Protein AF-A0A257XS44-F1 (afdb_monomer_lite)

Secondary structure (DSSP, 8-state):
-------S--SSPP--HHHHHHTTTTS---S-HHHHHHHHTT-TT--HHHIIIIIHHHHHHHHHHHHHHHHHHHHHHHHHT-

pLDDT: mean 73.98, std 16.29, range [37.12, 95.19]

Radius of gyration: 18.06 Å; chains: 1; bounding box: 37×42×47 Å

Foldseek 3Di:
DDDPPPPDDDPDDDDDLVRQLCLPVPDDQPDDVVNVVVVCVVPVPDDPCCCNRPVSSVVVVVVVVVVVVVVVVVVVCVVVVD

Structure (mmCIF, N/CA/C/O backbone):
data_AF-A0A257XS44-F1
#
_entry.id   AF-A0A257XS44-F1
#
loop_
_atom_site.group_PDB
_atom_site.id
_atom_site.type_symbol
_atom_site.label_atom_id
_atom_site.label_alt_id
_atom_site.label_comp_id
_atom_site.label_asym_id
_atom_site.label_entity_id
_atom_site.label_seq_id
_atom_site.pdbx_PDB_ins_code
_atom_site.Cartn_x
_atom_site.Cartn_y
_atom_site.Cartn_z
_atom_site.occupancy
_atom_site.B_iso_or_equiv
_atom_site.auth_seq_id
_atom_site.auth_comp_id
_atom_site.auth_asym_id
_atom_site.auth_atom_id
_atom_site.pdbx_PDB_model_num
ATOM 1 N N . MET A 1 1 ? -5.792 19.313 22.641 1.00 40.59 1 MET A N 1
ATOM 2 C CA . MET A 1 1 ? -4.467 18.800 22.245 1.00 40.59 1 MET A CA 1
ATOM 3 C C . MET A 1 1 ? -4.301 19.118 20.776 1.00 40.59 1 MET A C 1
ATOM 5 O O . MET A 1 1 ? -4.900 18.452 19.944 1.00 40.59 1 MET A O 1
ATOM 9 N N . ASP A 1 2 ? -3.603 20.214 20.493 1.00 37.12 2 ASP A N 1
ATOM 10 C CA . ASP A 1 2 ? -3.372 20.736 19.149 1.00 37.12 2 ASP A CA 1
ATOM 11 C C . ASP A 1 2 ? -2.412 19.842 18.370 1.00 37.12 2 ASP A C 1
ATOM 13 O O . ASP A 1 2 ? -1.213 19.797 18.653 1.00 37.12 2 ASP A O 1
ATOM 17 N N . GLN A 1 3 ? -2.928 19.152 17.357 1.00 45.84 3 GLN A N 1
ATOM 18 C CA . GLN A 1 3 ? -2.079 18.551 16.344 1.00 45.84 3 GLN A CA 1
ATOM 19 C C . GLN A 1 3 ? -1.694 19.650 15.355 1.00 45.84 3 GLN A C 1
ATOM 21 O O . GLN A 1 3 ? -2.453 19.996 14.451 1.00 45.84 3 GLN A O 1
ATOM 26 N N . ARG A 1 4 ? -0.500 20.218 15.546 1.00 49.09 4 ARG A N 1
ATOM 27 C CA . ARG A 1 4 ? 0.180 20.992 14.505 1.00 49.09 4 ARG A CA 1
ATOM 28 C C . ARG A 1 4 ? 0.435 20.025 13.353 1.00 49.09 4 ARG A C 1
ATOM 30 O O . ARG A 1 4 ? 1.376 19.240 13.396 1.00 49.09 4 ARG A O 1
ATOM 37 N N . VAL A 1 5 ? -0.459 20.019 12.369 1.00 52.47 5 VAL A N 1
ATOM 38 C CA . VAL A 1 5 ? -0.205 19.361 11.091 1.00 52.47 5 VAL A CA 1
ATOM 39 C C . VAL A 1 5 ? 0.926 20.154 10.456 1.00 52.47 5 VAL A C 1
ATOM 41 O O . VAL A 1 5 ? 0.736 21.299 10.053 1.00 52.47 5 VAL A O 1
ATOM 44 N N . ASP A 1 6 ? 2.119 19.579 10.479 1.00 56.12 6 ASP A N 1
ATOM 45 C CA . ASP A 1 6 ? 3.308 20.139 9.859 1.00 56.12 6 ASP A CA 1
ATOM 46 C C . ASP A 1 6 ? 3.095 20.123 8.336 1.00 56.12 6 ASP A C 1
ATOM 48 O O . ASP A 1 6 ? 3.281 19.112 7.660 1.00 56.12 6 ASP A O 1
ATOM 52 N N . GLN A 1 7 ? 2.562 21.225 7.805 1.00 59.88 7 GLN A N 1
ATOM 53 C CA . GLN A 1 7 ? 2.184 21.415 6.398 1.00 59.88 7 GLN A CA 1
ATOM 54 C C . GLN A 1 7 ? 3.413 21.673 5.503 1.00 59.88 7 GLN A C 1
ATOM 56 O O . GLN A 1 7 ? 3.381 22.516 4.609 1.00 59.88 7 GLN A O 1
ATOM 61 N N . GLY A 1 8 ? 4.517 20.958 5.727 1.00 62.75 8 GLY A N 1
ATOM 62 C CA . GLY A 1 8 ? 5.747 21.153 4.967 1.00 62.75 8 GLY A CA 1
ATOM 63 C C . GLY A 1 8 ? 6.730 19.996 5.101 1.00 62.75 8 GLY A C 1
ATOM 64 O O . GLY A 1 8 ? 7.615 20.037 5.940 1.00 62.75 8 GLY A O 1
ATOM 65 N N . LEU A 1 9 ? 6.611 19.007 4.207 1.00 65.38 9 LEU A N 1
ATOM 66 C CA . LEU A 1 9 ? 7.624 17.976 3.907 1.00 65.38 9 LEU A CA 1
ATOM 67 C C . LEU A 1 9 ? 7.890 16.920 5.003 1.00 65.38 9 LEU A C 1
ATOM 69 O O . LEU A 1 9 ? 9.034 16.651 5.359 1.00 65.38 9 LEU A O 1
ATOM 73 N N . SER A 1 10 ? 6.849 16.215 5.455 1.00 76.81 10 SER A N 1
ATOM 74 C CA . SER A 1 10 ? 7.049 14.893 6.073 1.00 76.81 10 SER A CA 1
ATOM 75 C C . SER A 1 10 ? 7.315 13.837 4.983 1.00 76.81 10 SER A C 1
ATOM 77 O O . SER A 1 10 ? 6.529 13.751 4.035 1.00 76.81 10 SER A O 1
ATOM 79 N N . PRO A 1 11 ? 8.357 12.984 5.105 1.00 84.62 11 PRO A N 1
ATOM 80 C CA . PRO A 1 11 ? 8.570 11.854 4.192 1.00 84.62 11 PRO A CA 1
ATOM 81 C C . PRO A 1 11 ? 7.496 10.764 4.353 1.00 84.62 11 PRO A C 1
ATOM 83 O O . PRO A 1 11 ? 7.371 9.880 3.506 1.00 84.62 11 PRO A O 1
ATOM 86 N N . TYR A 1 12 ? 6.709 10.828 5.430 1.00 83.38 12 TYR A N 1
ATOM 87 C CA . TYR A 1 12 ? 5.606 9.919 5.704 1.00 83.38 12 TYR A CA 1
ATOM 88 C C . TYR A 1 12 ? 4.272 10.555 5.329 1.00 83.38 12 TYR A C 1
ATOM 90 O O . TYR A 1 12 ? 3.990 11.698 5.698 1.00 83.38 12 TYR A O 1
ATOM 98 N N . ARG A 1 13 ? 3.423 9.773 4.654 1.00 86.56 13 ARG A N 1
ATOM 99 C CA . ARG A 1 13 ? 2.012 10.110 4.449 1.00 86.56 13 ARG A CA 1
ATOM 100 C C . ARG A 1 13 ? 1.172 9.502 5.564 1.00 86.56 13 ARG A C 1
ATOM 102 O O . ARG A 1 13 ? 1.204 8.292 5.771 1.00 86.56 13 ARG A O 1
ATOM 109 N N . THR A 1 14 ? 0.417 10.348 6.254 1.00 87.50 14 THR A N 1
ATOM 110 C CA . THR A 1 14 ? -0.481 9.941 7.338 1.00 87.50 14 THR A CA 1
ATOM 111 C C . THR A 1 14 ? -1.908 9.847 6.817 1.00 87.50 14 THR A C 1
ATOM 113 O O . THR A 1 14 ? -2.374 10.750 6.123 1.00 87.50 14 THR A O 1
ATOM 116 N N . PHE A 1 15 ? -2.612 8.779 7.182 1.00 87.81 15 PHE A N 1
ATOM 117 C CA . PHE A 1 15 ? -4.003 8.548 6.803 1.00 87.81 15 PHE A CA 1
ATOM 118 C C . PHE A 1 15 ? -4.840 8.248 8.044 1.00 87.81 15 PHE A C 1
ATOM 120 O O . PHE A 1 15 ? -4.368 7.602 8.980 1.00 87.81 15 PHE A O 1
ATOM 127 N N . THR A 1 16 ? -6.097 8.693 8.047 1.00 91.75 16 THR A N 1
ATOM 128 C CA . THR A 1 16 ? -7.098 8.143 8.969 1.00 91.75 16 THR A CA 1
ATOM 129 C C . THR A 1 16 ? -7.468 6.727 8.523 1.00 91.75 16 THR A C 1
ATOM 131 O O . THR A 1 16 ? -7.279 6.376 7.357 1.00 91.75 16 THR A O 1
ATOM 134 N N . ARG A 1 17 ? -8.025 5.907 9.427 1.00 86.88 17 ARG A N 1
ATOM 135 C CA . ARG A 1 17 ? -8.485 4.545 9.090 1.00 86.88 17 ARG A CA 1
ATOM 136 C C . ARG A 1 17 ? -9.452 4.552 7.902 1.00 86.88 17 ARG A C 1
ATOM 138 O O . ARG A 1 17 ? -9.287 3.773 6.974 1.00 86.88 17 ARG A O 1
ATOM 145 N N . GLU A 1 18 ? -10.415 5.467 7.911 1.00 88.25 18 GLU A N 1
ATOM 146 C CA . GLU A 1 18 ? -11.412 5.616 6.846 1.00 88.25 18 GLU A CA 1
ATOM 147 C C . GLU A 1 18 ? -10.761 5.987 5.507 1.00 88.25 18 GLU A C 1
ATOM 149 O O . GLU A 1 18 ? -11.052 5.374 4.482 1.00 88.25 18 GLU A O 1
ATOM 154 N N . ALA A 1 19 ? -9.830 6.949 5.515 1.00 87.44 19 ALA A N 1
ATOM 155 C CA . ALA A 1 19 ? -9.111 7.356 4.311 1.00 87.44 19 ALA A CA 1
ATOM 156 C C . ALA A 1 19 ? -8.232 6.225 3.758 1.00 87.44 19 ALA A C 1
ATOM 158 O O . ALA A 1 19 ? -8.171 6.038 2.546 1.00 87.44 19 ALA A O 1
ATOM 159 N N . TRP A 1 20 ? -7.589 5.451 4.636 1.00 89.19 20 TRP A N 1
ATOM 160 C CA . TRP A 1 20 ? -6.783 4.290 4.263 1.00 89.19 20 TRP A CA 1
ATOM 161 C C . TRP A 1 20 ? -7.630 3.179 3.631 1.00 89.19 20 TRP A C 1
ATOM 163 O O . TRP A 1 20 ? -7.293 2.685 2.556 1.00 89.19 20 TRP A O 1
ATOM 173 N N . ALA A 1 21 ? -8.773 2.846 4.237 1.00 85.88 21 ALA A N 1
ATOM 174 C CA . ALA A 1 21 ? -9.691 1.833 3.720 1.00 85.88 21 ALA A CA 1
ATOM 175 C C . ALA A 1 21 ? -10.242 2.196 2.328 1.00 85.88 21 ALA A C 1
ATOM 177 O O . ALA A 1 21 ? -10.459 1.318 1.490 1.00 85.88 21 ALA A O 1
ATOM 178 N N . LEU A 1 22 ? -10.428 3.491 2.040 1.00 84.00 22 LEU A N 1
ATOM 179 C CA . LEU A 1 22 ? -10.879 3.971 0.731 1.00 84.00 22 LEU A CA 1
ATOM 180 C C . LEU A 1 22 ? -9.846 3.788 -0.388 1.00 84.00 22 LEU A C 1
ATOM 182 O O . LEU A 1 22 ? -10.256 3.701 -1.544 1.00 84.00 22 LEU A O 1
ATOM 186 N N . LEU A 1 23 ? -8.548 3.654 -0.081 1.00 81.00 23 LEU A N 1
ATOM 187 C CA . LEU A 1 23 ? -7.503 3.386 -1.086 1.00 81.00 23 LEU A CA 1
ATOM 188 C C . LEU A 1 23 ? -7.687 2.031 -1.793 1.00 81.00 23 LEU A C 1
ATOM 190 O O . LEU A 1 23 ? -7.077 1.779 -2.827 1.00 81.00 23 LEU A O 1
ATOM 194 N N . ARG A 1 24 ? -8.580 1.179 -1.274 1.00 69.50 24 ARG A N 1
ATOM 195 C CA . ARG A 1 24 ? -9.079 -0.031 -1.935 1.00 69.50 24 ARG A CA 1
ATOM 196 C C . ARG A 1 24 ? -9.864 0.247 -3.222 1.00 69.50 24 ARG A C 1
ATOM 198 O O . ARG A 1 24 ? -9.887 -0.615 -4.096 1.00 69.50 24 ARG A O 1
ATOM 205 N N . LYS A 1 25 ? -10.587 1.375 -3.304 1.00 61.09 25 LYS A N 1
ATOM 206 C CA . LYS A 1 25 ? -11.738 1.549 -4.217 1.00 61.09 25 LYS A CA 1
ATOM 207 C C . LYS A 1 25 ? -11.435 1.347 -5.704 1.00 61.09 25 LYS A C 1
ATOM 209 O O . LYS A 1 25 ? -12.349 0.963 -6.426 1.00 61.09 25 LYS A O 1
ATOM 214 N N . ASP A 1 26 ? -10.196 1.537 -6.143 1.00 56.69 26 ASP A N 1
ATOM 215 C CA . ASP A 1 26 ? -9.852 1.558 -7.569 1.00 56.69 26 ASP A CA 1
ATOM 216 C C . ASP A 1 26 ? -9.261 0.242 -8.101 1.00 56.69 26 ASP A C 1
ATOM 218 O O . ASP A 1 26 ? -8.660 0.225 -9.172 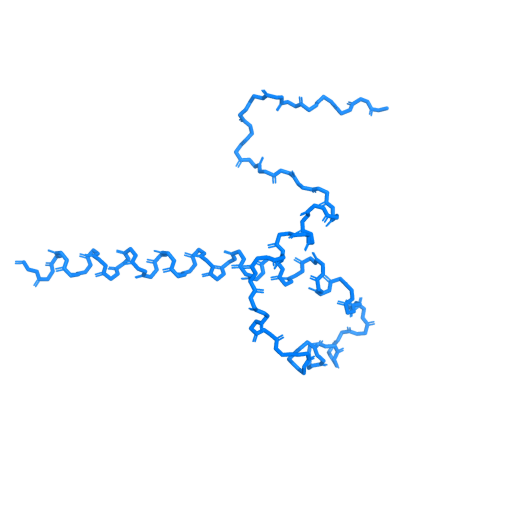1.00 56.69 26 ASP A O 1
ATOM 222 N N . THR A 1 27 ? -9.375 -0.886 -7.385 1.00 51.31 27 THR A N 1
ATOM 223 C CA . THR A 1 27 ? -8.800 -2.160 -7.860 1.00 51.31 27 THR A CA 1
ATOM 224 C C . THR A 1 27 ? -9.753 -3.353 -7.693 1.00 51.31 27 THR A C 1
ATOM 226 O O . THR A 1 27 ? -10.313 -3.533 -6.609 1.00 51.31 27 THR A O 1
ATOM 229 N N . PRO A 1 28 ? -9.921 -4.213 -8.723 1.00 51.38 28 PRO A N 1
ATOM 230 C CA . PRO A 1 28 ? -10.637 -5.477 -8.584 1.00 51.38 28 PRO A CA 1
ATOM 231 C C . PRO A 1 28 ? -9.936 -6.351 -7.545 1.00 51.38 28 PRO A C 1
ATOM 233 O O . PRO A 1 28 ? -8.727 -6.548 -7.610 1.00 51.38 28 PRO A O 1
ATOM 236 N N . MET A 1 29 ? -10.702 -6.854 -6.585 1.00 50.84 29 MET A N 1
ATOM 237 C CA . MET A 1 29 ? -10.250 -7.667 -5.457 1.00 50.84 29 MET A CA 1
ATOM 238 C C . MET A 1 29 ? -9.526 -8.947 -5.931 1.00 50.84 29 MET A C 1
ATOM 240 O O . MET A 1 29 ? -10.193 -9.830 -6.468 1.00 50.84 29 MET A O 1
ATOM 244 N N . PRO A 1 30 ? -8.193 -9.090 -5.747 1.00 54.03 30 PRO A N 1
ATOM 245 C CA . PRO A 1 30 ? -7.489 -10.322 -6.111 1.00 54.03 30 PRO A CA 1
ATOM 246 C C . PRO A 1 30 ? -7.593 -11.396 -5.016 1.00 54.03 30 PRO A C 1
ATOM 248 O O . PRO A 1 30 ? -7.448 -12.578 -5.306 1.00 54.03 30 PRO A O 1
ATOM 251 N N . LEU A 1 31 ? -7.869 -10.990 -3.771 1.00 51.91 31 LEU A N 1
ATOM 252 C CA . LEU A 1 31 ? -8.031 -11.881 -2.624 1.00 51.91 31 LEU A CA 1
ATOM 253 C C . LEU A 1 31 ? -9.479 -12.353 -2.559 1.00 51.91 31 LEU A C 1
ATOM 255 O O . LEU A 1 31 ? -10.389 -11.588 -2.227 1.00 51.91 31 LEU A O 1
ATOM 259 N N . ARG A 1 32 ? -9.698 -13.619 -2.901 1.00 56.91 32 ARG A N 1
ATOM 260 C CA . ARG A 1 32 ? -11.020 -14.229 -2.785 1.00 56.91 32 ARG A CA 1
ATOM 261 C C . ARG A 1 32 ? -11.335 -14.399 -1.291 1.00 56.91 32 ARG A C 1
ATOM 263 O O . ARG A 1 32 ? -10.458 -14.708 -0.486 1.00 56.91 32 ARG A O 1
ATOM 270 N N . THR A 1 33 ? -12.582 -14.156 -0.890 1.00 54.38 33 THR A N 1
ATOM 271 C CA . THR A 1 33 ? -13.040 -14.173 0.516 1.00 54.38 33 THR A CA 1
ATOM 272 C C . THR A 1 33 ? -12.654 -15.459 1.276 1.00 54.38 33 THR A C 1
ATOM 274 O O . THR A 1 33 ? -12.510 -15.447 2.496 1.00 54.38 33 THR A O 1
ATOM 277 N N . ASP A 1 34 ? -12.422 -16.564 0.564 1.00 55.16 34 ASP A N 1
ATOM 278 C CA . ASP A 1 34 ? -11.948 -17.851 1.083 1.00 55.16 34 ASP A CA 1
ATOM 279 C C . ASP A 1 34 ? -10.475 -17.867 1.527 1.00 55.16 34 ASP A C 1
ATOM 281 O O . ASP A 1 34 ? -10.131 -18.621 2.438 1.00 55.16 34 ASP A O 1
ATOM 285 N N . GLU A 1 35 ? -9.603 -17.028 0.964 1.00 61.97 35 GLU A N 1
ATOM 286 C CA . GLU A 1 35 ? -8.219 -16.880 1.444 1.00 61.97 35 GLU A CA 1
ATOM 287 C C . GLU A 1 35 ? -8.176 -16.135 2.782 1.00 61.97 35 GLU A C 1
ATOM 289 O O . GLU A 1 35 ? -7.413 -16.497 3.679 1.00 61.97 35 GLU A O 1
ATOM 294 N N . ILE A 1 36 ? -9.072 -15.159 2.958 1.00 59.88 36 ILE A N 1
ATOM 295 C CA . ILE A 1 36 ? -9.249 -14.444 4.225 1.00 59.88 36 ILE A CA 1
ATOM 296 C C . ILE A 1 36 ? -9.808 -15.391 5.298 1.00 59.88 36 ILE A C 1
ATOM 298 O O . ILE A 1 36 ? -9.300 -15.419 6.418 1.00 59.88 36 ILE A O 1
ATOM 302 N N . ALA A 1 37 ? -10.787 -16.234 4.952 1.00 57.69 37 ALA A N 1
ATOM 303 C CA . ALA A 1 37 ? -11.343 -17.232 5.871 1.00 57.69 37 ALA A CA 1
ATOM 304 C C . ALA A 1 37 ? -10.295 -18.259 6.352 1.00 57.69 37 ALA A C 1
ATOM 306 O O . ALA A 1 37 ? -10.331 -18.686 7.506 1.00 57.69 37 ALA A O 1
ATOM 307 N N . ARG A 1 38 ? -9.312 -18.620 5.509 1.00 62.31 38 ARG A N 1
ATOM 308 C CA . ARG A 1 38 ? -8.185 -19.482 5.920 1.00 62.31 38 ARG A CA 1
ATOM 309 C C . ARG A 1 38 ? -7.272 -18.821 6.953 1.00 62.31 38 ARG A C 1
ATOM 311 O O . ARG A 1 38 ? -6.750 -19.520 7.816 1.00 62.31 38 ARG A O 1
ATOM 318 N N . LEU A 1 39 ? -7.097 -17.500 6.890 1.00 59.75 39 LEU A N 1
ATOM 319 C CA . LEU A 1 39 ? -6.313 -16.745 7.874 1.00 59.75 39 LEU A CA 1
ATOM 320 C C . LEU A 1 39 ? -7.048 -16.611 9.219 1.00 59.75 39 LEU A C 1
ATOM 322 O O . LEU A 1 39 ? -6.397 -16.568 10.262 1.00 5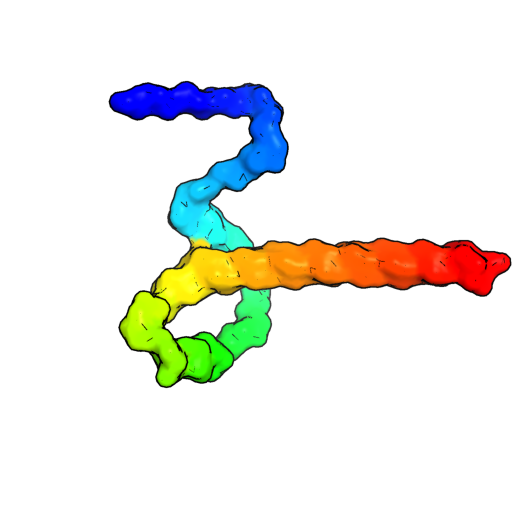9.75 39 LEU A O 1
ATOM 326 N N . GLN A 1 40 ? -8.387 -16.610 9.217 1.00 55.91 40 GLN A N 1
ATOM 327 C CA . GLN A 1 40 ? -9.191 -16.541 10.445 1.00 55.91 40 GLN A CA 1
ATOM 328 C C . GLN A 1 40 ? -9.089 -17.795 11.319 1.00 55.91 40 GLN A C 1
ATOM 330 O O . GLN A 1 40 ? -9.068 -17.675 12.540 1.00 55.91 40 GLN A O 1
ATOM 335 N N . GLY A 1 41 ? -8.968 -18.986 10.721 1.00 55.06 41 GLY A N 1
ATOM 336 C CA . GLY A 1 41 ? -8.903 -20.252 11.467 1.00 55.06 41 GLY A CA 1
ATOM 337 C C . GLY A 1 41 ? -7.685 -20.401 12.393 1.00 55.06 41 GLY A C 1
ATOM 338 O O . GLY A 1 41 ? -7.644 -21.326 13.197 1.00 55.06 41 GLY A O 1
ATOM 339 N N . LEU A 1 42 ? -6.700 -19.500 12.288 1.00 58.47 42 LEU A N 1
ATOM 340 C CA . LEU A 1 42 ? -5.475 -19.487 13.094 1.00 58.47 42 LEU A CA 1
ATOM 341 C C . LEU A 1 42 ? -5.455 -18.401 14.178 1.00 58.47 42 LEU A C 1
ATOM 343 O O . LEU A 1 42 ? -4.609 -18.463 15.067 1.00 58.47 42 LEU A O 1
ATOM 347 N N . ASN A 1 43 ? -6.342 -17.403 14.119 1.00 52.00 43 ASN A N 1
ATOM 348 C CA . ASN A 1 43 ? -6.282 -16.259 15.023 1.00 52.00 43 ASN A CA 1
ATOM 349 C C . ASN A 1 43 ? -7.683 -15.675 15.269 1.00 52.00 43 ASN A C 1
ATOM 351 O O . ASN A 1 43 ? -8.106 -14.751 14.577 1.00 52.00 43 ASN A O 1
ATOM 355 N N . ASP A 1 44 ? -8.363 -16.161 16.315 1.00 55.97 44 ASP A N 1
ATOM 356 C CA . ASP A 1 44 ? -9.698 -15.728 16.790 1.00 55.97 44 ASP A CA 1
ATOM 357 C C . ASP A 1 44 ? -9.844 -14.208 17.047 1.00 55.97 44 ASP A C 1
ATOM 359 O O . ASP A 1 44 ? -10.931 -13.713 17.337 1.00 55.97 44 ASP A O 1
ATOM 363 N N . ARG A 1 45 ? -8.752 -13.438 16.964 1.00 58.19 45 ARG A N 1
ATOM 364 C CA . ARG A 1 45 ? -8.711 -11.995 17.242 1.00 58.19 45 ARG A CA 1
ATOM 365 C C . ARG A 1 45 ? -8.726 -11.103 16.004 1.00 58.19 45 ARG A C 1
ATOM 367 O O . ARG A 1 45 ? -8.839 -9.892 16.165 1.00 58.19 45 ARG A O 1
ATOM 374 N N . LEU A 1 46 ? -8.599 -11.655 14.796 1.00 63.25 46 LEU A N 1
ATOM 375 C CA . LEU A 1 46 ? -8.563 -10.843 13.580 1.00 63.25 46 LEU A CA 1
ATOM 376 C C . LEU A 1 46 ? -9.974 -10.711 12.993 1.00 63.25 46 LEU A C 1
ATOM 378 O O . LEU A 1 46 ? -10.502 -11.635 12.369 1.00 63.25 46 LEU A O 1
ATOM 382 N N . SER A 1 47 ? -10.605 -9.558 13.223 1.00 74.06 47 SER A N 1
ATOM 383 C CA . SER A 1 47 ? -11.922 -9.279 12.646 1.00 74.06 47 SER A CA 1
ATOM 384 C C . SER A 1 47 ? -11.826 -9.158 11.120 1.00 74.06 47 SER A C 1
ATOM 386 O O . SER A 1 47 ? -10.883 -8.561 10.601 1.00 74.06 47 SER A O 1
ATOM 388 N N . LEU A 1 48 ? -12.816 -9.688 10.391 1.00 71.88 48 LEU A N 1
ATOM 389 C CA . LEU A 1 48 ? -12.901 -9.556 8.926 1.00 71.88 48 LEU A CA 1
ATOM 390 C C . LEU A 1 48 ? -12.801 -8.096 8.475 1.00 71.88 48 LEU A C 1
ATOM 392 O O . LEU A 1 48 ? -12.081 -7.792 7.529 1.00 71.88 48 LEU A O 1
ATOM 396 N N . ASN A 1 49 ? -13.453 -7.196 9.213 1.00 76.31 49 ASN A N 1
ATOM 397 C CA . ASN A 1 49 ? -13.425 -5.764 8.932 1.00 76.31 49 ASN A CA 1
ATOM 398 C C . ASN A 1 49 ? -12.007 -5.192 9.025 1.00 76.31 49 ASN A C 1
ATOM 400 O O . ASN A 1 49 ? -11.618 -4.373 8.206 1.00 76.31 49 ASN A O 1
ATOM 404 N N . GLU A 1 50 ? -11.197 -5.631 9.987 1.00 79.62 50 GLU A N 1
ATOM 405 C CA . GLU A 1 50 ? -9.817 -5.164 10.096 1.00 79.62 50 GLU A CA 1
ATOM 406 C C . GLU A 1 50 ? -8.924 -5.696 8.971 1.00 79.62 50 GLU A C 1
ATOM 408 O O . GLU A 1 50 ? -8.092 -4.951 8.447 1.00 79.62 50 GLU A O 1
ATOM 413 N N . VAL A 1 51 ? -9.130 -6.948 8.548 1.00 77.75 51 VAL A N 1
ATOM 414 C CA . VAL A 1 51 ? -8.454 -7.495 7.361 1.00 77.75 51 VAL A CA 1
ATOM 415 C C . VAL A 1 51 ? -8.773 -6.654 6.133 1.00 77.75 51 VAL A C 1
ATOM 417 O O . VAL A 1 51 ? -7.868 -6.264 5.395 1.00 77.75 51 VAL A O 1
ATOM 420 N N . GLU A 1 52 ? -10.049 -6.348 5.935 1.00 77.00 52 GLU A N 1
ATOM 421 C CA . GLU A 1 52 ? -10.526 -5.626 4.764 1.00 77.00 52 GLU A CA 1
ATOM 422 C C . GLU A 1 52 ? -10.104 -4.148 4.762 1.00 77.00 52 GLU A C 1
ATOM 424 O O . GLU A 1 52 ? -9.736 -3.614 3.716 1.00 77.00 52 GLU A O 1
ATOM 429 N N . GLU A 1 53 ? -10.141 -3.483 5.918 1.00 83.06 53 GLU A N 1
ATOM 430 C CA . GLU A 1 53 ? -9.882 -2.045 6.028 1.00 83.06 53 GLU A CA 1
ATOM 431 C C . GLU A 1 53 ? -8.398 -1.696 6.155 1.00 83.06 53 GLU A C 1
ATOM 433 O O . GLU A 1 53 ? -7.998 -0.623 5.712 1.00 83.06 53 GLU A O 1
ATOM 438 N N . ILE A 1 54 ? -7.577 -2.560 6.765 1.00 84.31 54 ILE A N 1
ATOM 439 C CA . ILE A 1 54 ? -6.171 -2.249 7.076 1.00 84.31 54 ILE A CA 1
ATOM 440 C C . ILE A 1 54 ? -5.213 -3.086 6.240 1.00 84.31 54 ILE A C 1
ATOM 442 O O . ILE A 1 54 ? -4.356 -2.536 5.541 1.00 84.31 54 ILE A O 1
ATOM 446 N N . TYR A 1 55 ? -5.350 -4.409 6.316 1.00 81.81 55 TYR A N 1
ATOM 447 C CA . TYR A 1 55 ? -4.350 -5.326 5.777 1.00 81.81 55 TYR A CA 1
ATOM 448 C C . TYR A 1 55 ? -4.454 -5.484 4.264 1.00 81.81 55 TYR A C 1
ATOM 450 O O . TYR A 1 55 ? -3.429 -5.534 3.593 1.00 81.81 55 TYR A O 1
ATOM 458 N N . LEU A 1 56 ? -5.662 -5.488 3.705 1.00 79.62 56 LEU A N 1
ATOM 459 C CA . LEU A 1 56 ? -5.855 -5.622 2.264 1.00 79.62 56 LEU A CA 1
ATOM 460 C C . LEU A 1 56 ? -5.278 -4.423 1.476 1.00 79.62 56 LEU A C 1
ATOM 462 O O . LEU A 1 56 ? -4.491 -4.664 0.553 1.00 79.62 56 LEU A O 1
ATOM 466 N N . PRO A 1 57 ? -5.542 -3.148 1.844 1.00 82.50 57 PRO A N 1
ATOM 467 C CA . PRO A 1 57 ? -4.873 -2.007 1.212 1.00 82.50 57 PRO A CA 1
ATOM 468 C C . PRO A 1 57 ? -3.346 -2.032 1.388 1.00 82.50 57 PRO A C 1
ATOM 470 O O . PRO A 1 57 ? -2.613 -1.682 0.462 1.00 82.50 57 PRO A O 1
ATOM 473 N N . LEU A 1 58 ? -2.847 -2.498 2.541 1.00 85.56 58 LEU A N 1
ATOM 474 C CA . LEU A 1 58 ? -1.410 -2.610 2.805 1.00 85.56 58 LEU A CA 1
ATOM 475 C C . LEU A 1 58 ? -0.735 -3.659 1.916 1.00 85.56 58 LEU A C 1
ATOM 477 O O . LEU A 1 58 ? 0.285 -3.370 1.292 1.00 85.56 58 LEU A O 1
ATOM 481 N N . SER A 1 59 ? -1.303 -4.862 1.827 1.00 83.25 59 SER A N 1
ATOM 482 C CA . SER A 1 59 ? -0.799 -5.915 0.945 1.00 83.25 59 SER A CA 1
ATOM 483 C C . SER A 1 59 ? -0.773 -5.447 -0.505 1.00 83.25 59 SER A C 1
ATOM 485 O O . SER A 1 59 ? 0.222 -5.669 -1.189 1.00 83.25 59 SER A O 1
ATOM 487 N N . ARG A 1 60 ? -1.804 -4.721 -0.960 1.00 82.38 60 ARG A N 1
ATOM 488 C CA . ARG A 1 60 ? -1.824 -4.143 -2.309 1.00 82.38 60 ARG A CA 1
ATOM 489 C C . ARG A 1 60 ? -0.708 -3.124 -2.520 1.00 82.38 60 ARG A C 1
ATOM 491 O O . ARG A 1 60 ? -0.050 -3.172 -3.557 1.00 82.38 60 ARG A O 1
ATOM 498 N N . LEU A 1 61 ? -0.475 -2.232 -1.556 1.00 86.69 61 LEU A N 1
ATOM 499 C CA . LEU A 1 61 ? 0.631 -1.279 -1.629 1.00 86.69 61 LEU A CA 1
ATOM 500 C C . LEU A 1 61 ? 1.969 -2.012 -1.788 1.00 86.69 61 LEU A C 1
ATOM 502 O O . LEU A 1 61 ? 2.752 -1.668 -2.669 1.00 86.69 61 LEU A O 1
ATOM 506 N N . LEU A 1 62 ? 2.209 -3.053 -0.988 1.00 87.31 62 LEU A N 1
ATOM 507 C CA . LEU A 1 62 ? 3.423 -3.864 -1.089 1.00 87.31 62 LEU A CA 1
ATOM 508 C C . LEU A 1 62 ? 3.532 -4.578 -2.443 1.00 87.31 62 LEU A C 1
ATOM 510 O O . LEU A 1 62 ? 4.608 -4.567 -3.037 1.00 87.31 62 LEU A O 1
ATOM 514 N N . SER A 1 63 ? 2.438 -5.137 -2.969 1.00 81.50 63 SER A N 1
ATOM 515 C CA . SER A 1 63 ? 2.420 -5.738 -4.309 1.00 81.50 63 SER A CA 1
ATOM 516 C C . SER A 1 63 ? 2.815 -4.734 -5.393 1.00 81.50 63 SER A C 1
ATOM 518 O O . SER A 1 63 ? 3.636 -5.073 -6.236 1.00 81.50 63 SER A O 1
ATOM 520 N N . LEU A 1 64 ? 2.323 -3.491 -5.333 1.00 85.62 64 LEU A N 1
ATOM 521 C CA . LEU A 1 64 ? 2.706 -2.433 -6.278 1.00 85.62 64 LEU A CA 1
ATOM 522 C C . LEU A 1 64 ? 4.209 -2.115 -6.217 1.00 85.62 64 LEU A C 1
ATOM 524 O O . LEU A 1 64 ? 4.845 -1.947 -7.255 1.00 85.62 64 LEU A O 1
ATOM 528 N N . TYR A 1 65 ? 4.802 -2.070 -5.018 1.00 87.38 65 TYR A N 1
ATOM 529 C CA . TYR A 1 65 ? 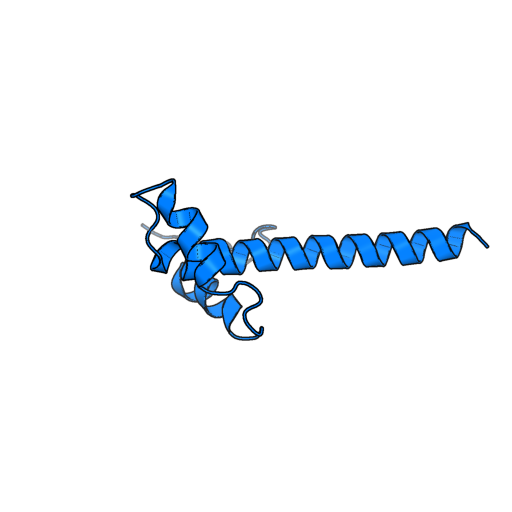6.252 -1.887 -4.869 1.00 87.38 65 TYR A CA 1
ATOM 530 C C . TYR A 1 65 ? 7.046 -3.053 -5.460 1.00 87.38 65 TYR A C 1
ATOM 532 O O . TYR A 1 65 ? 8.075 -2.837 -6.104 1.00 87.38 65 TYR A O 1
ATOM 540 N N . VAL A 1 66 ? 6.578 -4.284 -5.249 1.00 88.69 66 VAL A N 1
ATOM 541 C CA . VAL A 1 66 ? 7.213 -5.487 -5.795 1.00 88.69 66 VAL A CA 1
ATOM 542 C C . VAL A 1 66 ? 7.128 -5.492 -7.320 1.00 88.69 66 VAL A C 1
ATOM 544 O O . VAL A 1 66 ? 8.155 -5.675 -7.966 1.00 88.69 66 VAL A O 1
ATOM 547 N N . GLU A 1 67 ? 5.946 -5.244 -7.888 1.00 86.12 67 GLU A N 1
ATOM 548 C CA . GLU A 1 67 ? 5.714 -5.154 -9.336 1.00 86.12 67 GLU A CA 1
ATOM 549 C C . GLU A 1 67 ? 6.643 -4.110 -9.973 1.00 86.12 67 GLU A C 1
ATOM 551 O O . GLU A 1 67 ? 7.435 -4.449 -10.851 1.00 86.12 67 GLU A O 1
ATOM 556 N N . ALA A 1 68 ? 6.649 -2.877 -9.456 1.00 92.00 68 ALA A N 1
ATOM 557 C CA . ALA A 1 68 ? 7.504 -1.807 -9.970 1.00 92.00 68 ALA A CA 1
ATOM 558 C C . ALA A 1 68 ? 9.004 -2.144 -9.871 1.00 92.00 68 ALA A C 1
ATOM 560 O O . ALA A 1 68 ? 9.778 -1.865 -10.787 1.00 92.00 68 ALA A O 1
ATOM 561 N N . THR A 1 69 ? 9.430 -2.778 -8.774 1.00 94.12 69 THR A N 1
ATOM 562 C CA . THR A 1 69 ? 10.830 -3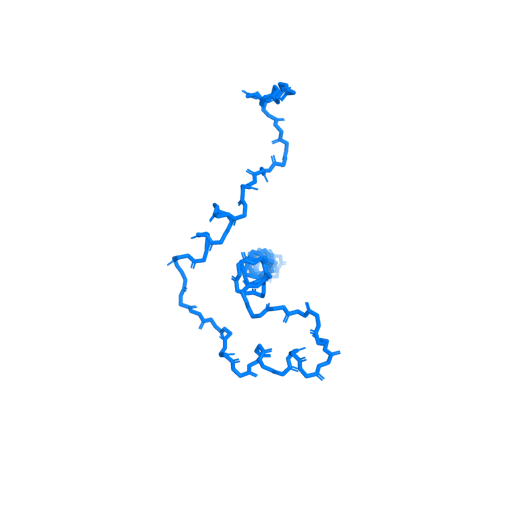.194 -8.595 1.00 94.12 69 THR A CA 1
ATOM 563 C C . THR A 1 69 ? 11.217 -4.294 -9.583 1.00 94.12 69 THR A C 1
ATOM 565 O O . THR A 1 69 ? 12.313 -4.268 -10.142 1.00 94.12 69 THR A O 1
ATOM 568 N N . GLN A 1 70 ? 10.321 -5.253 -9.829 1.00 94.62 70 GLN A N 1
ATOM 569 C CA . GLN A 1 70 ? 10.538 -6.316 -10.808 1.00 94.62 70 GLN A CA 1
ATOM 570 C C . GLN A 1 70 ? 10.600 -5.769 -12.236 1.00 94.62 70 GLN A C 1
ATOM 572 O O . GLN A 1 70 ? 11.460 -6.193 -13.007 1.00 94.62 70 GLN A O 1
ATOM 577 N N . GLU A 1 71 ? 9.723 -4.832 -12.593 1.00 94.75 71 GLU A N 1
ATOM 578 C CA . GLU A 1 71 ? 9.751 -4.162 -13.895 1.00 94.75 71 GLU A CA 1
ATOM 579 C C . GLU A 1 71 ? 11.053 -3.386 -14.100 1.00 94.75 71 GLU A C 1
ATOM 581 O O . GLU A 1 71 ? 11.706 -3.547 -15.133 1.00 94.75 71 GLU A O 1
ATOM 586 N N . LEU A 1 72 ? 11.480 -2.620 -13.091 1.00 94.69 72 LEU A N 1
ATOM 587 C CA . LEU A 1 72 ? 12.750 -1.900 -13.118 1.00 94.69 72 LEU A CA 1
ATOM 588 C C . LEU A 1 72 ? 13.936 -2.855 -13.296 1.00 94.69 72 LEU A C 1
ATOM 590 O O . LEU A 1 72 ? 14.807 -2.610 -14.130 1.00 94.69 72 LEU A O 1
ATOM 594 N N . PHE A 1 73 ? 13.959 -3.958 -12.544 1.00 94.44 73 PHE A N 1
ATOM 595 C CA . PHE A 1 73 ? 15.006 -4.969 -12.659 1.00 94.44 73 PHE A CA 1
ATOM 596 C C . PHE A 1 73 ? 15.058 -5.569 -14.069 1.00 94.44 73 PHE A C 1
ATOM 598 O O . PHE A 1 73 ? 16.128 -5.614 -14.667 1.00 94.44 73 PHE A O 1
ATOM 605 N N . ARG A 1 74 ? 13.908 -5.957 -14.638 1.00 95.19 74 ARG A N 1
ATOM 606 C CA . ARG A 1 74 ? 13.830 -6.489 -16.010 1.00 95.19 74 ARG A CA 1
ATOM 607 C C . ARG A 1 74 ? 14.343 -5.487 -17.042 1.00 95.19 74 ARG A C 1
ATOM 609 O O . ARG A 1 74 ? 15.093 -5.871 -17.933 1.00 95.19 74 ARG A O 1
ATOM 616 N N . ALA A 1 75 ? 13.963 -4.215 -16.920 1.00 94.88 75 ALA A N 1
ATOM 617 C CA . ALA A 1 75 ? 14.430 -3.166 -17.822 1.00 94.88 75 ALA A CA 1
ATOM 618 C C . ALA A 1 75 ? 15.954 -2.977 -17.740 1.00 94.88 75 ALA A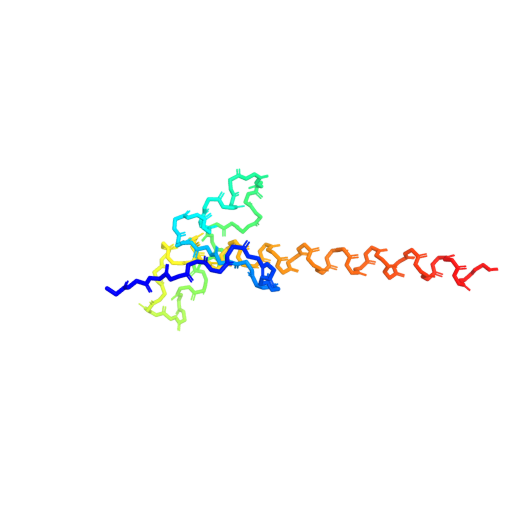 C 1
ATOM 620 O O . ALA A 1 75 ? 16.613 -2.852 -18.770 1.00 94.88 75 ALA A O 1
ATOM 621 N N . MET A 1 76 ? 16.516 -3.011 -16.527 1.00 93.19 76 MET A N 1
ATOM 622 C CA . MET A 1 76 ? 17.957 -2.898 -16.305 1.00 93.19 76 MET A CA 1
ATOM 623 C C . MET A 1 76 ? 18.725 -4.107 -16.851 1.00 93.19 76 MET A C 1
ATOM 625 O O . MET A 1 76 ? 19.723 -3.914 -17.538 1.00 93.19 76 MET A O 1
ATOM 629 N N . SER A 1 77 ? 18.261 -5.335 -16.598 1.00 94.00 77 SER A N 1
ATOM 630 C CA . SER A 1 77 ? 18.870 -6.547 -17.162 1.00 94.00 77 SER A CA 1
ATOM 631 C C . SER A 1 77 ? 18.872 -6.513 -18.689 1.00 94.00 77 SER A C 1
ATOM 633 O O . SER A 1 77 ? 19.920 -6.685 -19.295 1.00 94.00 77 SER A O 1
ATOM 635 N N . ASN A 1 78 ? 17.739 -6.169 -19.312 1.00 94.19 78 ASN A N 1
ATOM 636 C CA . ASN A 1 78 ? 17.651 -6.057 -20.770 1.00 94.19 78 ASN A CA 1
ATOM 637 C C . ASN A 1 78 ? 18.621 -5.017 -21.355 1.00 94.19 78 ASN A C 1
ATOM 639 O O . ASN A 1 78 ? 19.097 -5.198 -22.470 1.00 94.19 78 ASN A O 1
ATOM 643 N N . PHE A 1 79 ? 18.885 -3.924 -20.632 1.00 93.94 79 PHE A N 1
ATOM 644 C CA . PHE A 1 79 ? 19.839 -2.899 -21.058 1.00 93.94 79 PHE A CA 1
ATOM 645 C C . PHE A 1 79 ? 21.298 -3.359 -20.939 1.00 93.94 79 PHE A C 1
ATOM 647 O O . PHE A 1 79 ? 22.106 -2.979 -21.775 1.00 93.94 79 PHE A O 1
ATOM 654 N N . LEU A 1 80 ? 21.636 -4.13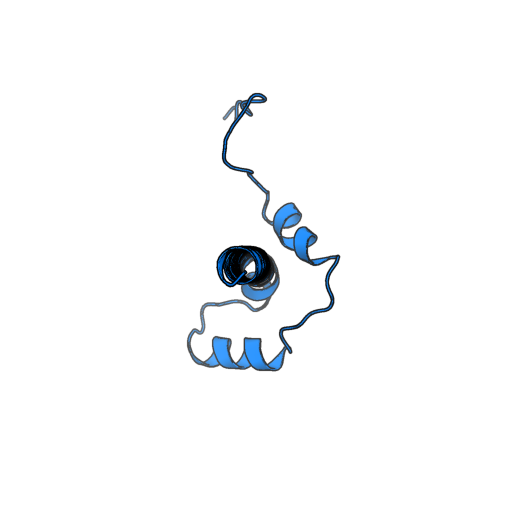5 -19.903 1.00 94.12 80 LEU A N 1
ATOM 655 C CA . LEU A 1 80 ? 23.009 -4.581 -19.628 1.00 94.12 80 LEU A CA 1
ATOM 656 C C . LEU A 1 80 ? 23.405 -5.868 -20.369 1.00 94.12 80 LEU A C 1
ATOM 658 O O . LEU A 1 80 ? 24.594 -6.119 -20.540 1.00 94.12 80 LEU A O 1
ATOM 662 N N . ASP A 1 81 ? 22.430 -6.676 -20.789 1.00 81.94 81 ASP A N 1
ATOM 663 C CA . ASP A 1 81 ? 22.639 -7.879 -21.607 1.00 81.94 81 ASP A CA 1
ATOM 664 C C . ASP A 1 81 ? 22.725 -7.560 -23.126 1.00 81.94 81 ASP A C 1
ATOM 666 O O . ASP A 1 81 ? 22.686 -8.469 -23.962 1.00 81.94 81 ASP A O 1
ATOM 670 N N . HIS A 1 82 ? 22.822 -6.276 -23.496 1.00 53.94 82 HIS A N 1
ATOM 671 C CA . HIS A 1 82 ? 23.208 -5.763 -24.822 1.00 53.94 82 HIS A CA 1
ATOM 672 C C . HIS A 1 82 ? 24.523 -4.984 -24.722 1.00 53.94 82 HIS A C 1
ATOM 674 O O . HIS A 1 82 ? 25.292 -5.030 -25.710 1.00 53.94 82 HIS A O 1
#

Sequence (82 aa):
MDQRVDQGLSPYRTFTREAWALLRKDTPMPLRTDEIARLQGLNDRLSLNEVEEIYLPLSRLLSLYVEATQELFRAMSNFLDH